Protein 3IP0 (pdb70)

Sequence (158 aa):
TVAYIAIGSNLASSPLEQVNAALKALGDIPESHILTVSSFYRTPPPLGPQDQPDYLNAAVVALETSSLAPEEEELLNHHTQRIELLQQQGRVVRKAEERWWGPRRTLDLDIMLFGNNEVINNTEERLLTVPHYDMKNRGFMMLWPLFEIAPELLVFPDGEMMLRQQILHHTRAFDKLNKW

B-factor: mean 12.85, std 9.33, range [3.12, 91.76]

CATH classification: 3.30.70.560

GO terms:
  GO:0000287 magnesium ion binding (F, IDA)
  GO:0003848 2-amino-4-hydroxy-6-hydroxymethyldihydropteridine diphosphokinase activity (F, IDA)

Nearest PDB structures (foldseek):
  3kuh-assembly1_A  TM=1.006E+00  e=4.462E-33  Escherichia coli K-12
  3ilo-assembly1_A  TM=1.005E+00  e=4.753E-33  Escherichia coli K-12
  1tmm-assembly1_A  TM=9.844E-01  e=5.908E-32  Escherichia coli
  7kdr-assembly1_A  TM=9.701E-01  e=7.137E-32  Escherichia coli K-12
  3ht0-assembly1_A  TM=9.157E-01  e=7.821E-31  Escherichia coli K-12

Structure (mmCIF, N/CA/C/O backbone):
data_3IP0
#
_entry.id   3IP0
#
_cell.length_a   73.470
_cell.length_b   37.910
_cell.length_c   57.850
_cell.angle_alpha   90.00
_cell.angle_beta   117.18
_cell.angle_gamma   90.00
#
_symmetry.space_group_name_H-M   'C 1 2 1'
#
loop_
_entity.id
_entity.type
_entity.pdbx_description
1 polymer '2-amino-4-hy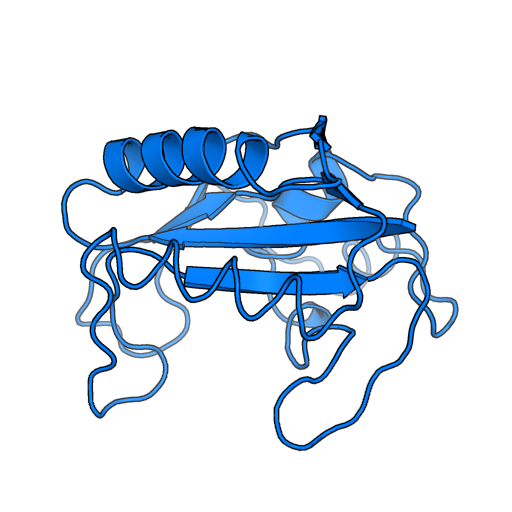droxy-6-hydroxymethyldihydropteridine pyrophosphokinase'
2 non-polymer 'MAGNESIUM ION'
3 non-polymer 'DIPHOSPHOMETHYLPHOSPHONIC ACID ADENOSYL ESTER'
4 non-polymer 6-HYDROXYMETHYLPTERIN
5 non-polymer 6-CARBOXYPTERIN
6 non-polymer 'CHLORIDE ION'
7 non-polymer 'ACETATE ION'
8 water water
#
loop_
_atom_site.group_PDB
_atom_site.id
_atom_site.type_symbol
_atom_site.label_atom_id
_atom_site.label_alt_id
_atom_site.label_comp_id
_atom_site.label_asym_id
_atom_site.label_entity_id
_atom_site.label_seq_id
_atom_site.pdbx_PDB_ins_code
_atom_site.Cartn_x
_atom_site.Cartn_y
_atom_site.Cartn_z
_atom_site.occupancy
_atom_site.B_iso_or_equiv
_atom_site.auth_seq_id
_atom_site.auth_comp_id
_atom_site.auth_asym_id
_atom_site.auth_atom_id
_atom_site.pdbx_PDB_model_num
ATOM 1 N N . THR A 1 1 ? -9.710 -17.639 16.617 1.00 9.32 1 THR A N 1
ATOM 2 C CA . THR A 1 1 ? -8.504 -16.989 16.059 1.00 8.10 1 THR A CA 1
ATOM 3 C C . THR A 1 1 ? -8.459 -15.562 16.609 1.00 7.27 1 THR A C 1
ATOM 4 O O . THR A 1 1 ? -9.510 -14.939 16.781 1.00 8.36 1 THR A O 1
ATOM 17 N N . VAL A 1 2 ? -7.271 -15.013 16.797 1.00 7.10 2 VAL A N 1
ATOM 18 C CA . VAL A 1 2 ? -7.130 -13.627 17.240 1.00 7.23 2 VAL A CA 1
ATOM 19 C C . VAL A 1 2 ? -6.9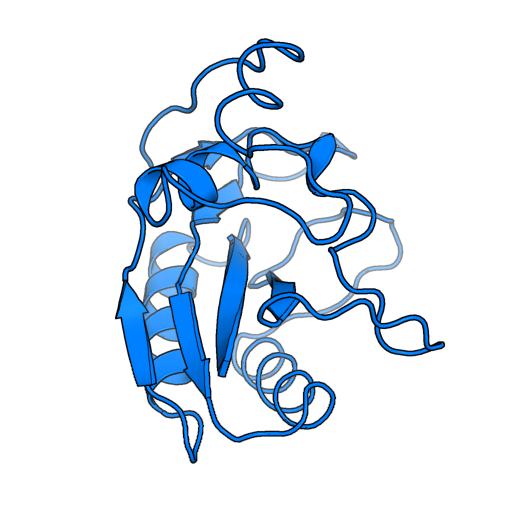76 -12.724 16.000 1.00 6.76 2 VAL A C 1
ATOM 20 O O . VAL A 1 2 ? -6.013 -12.820 15.263 1.00 7.71 2 VAL A O 1
ATOM 33 N N . ALA A 1 3 ? -7.939 -11.831 15.819 1.00 6.79 3 ALA A N 1
ATOM 34 C CA . ALA A 1 3 ? -7.879 -10.786 14.812 1.00 6.71 3 ALA A CA 1
ATOM 35 C C . ALA A 1 3 ? -7.332 -9.517 15.481 1.00 6.52 3 ALA A C 1
ATOM 36 O O . ALA A 1 3 ? -7.701 -9.170 16.584 1.00 8.87 3 ALA A O 1
ATOM 43 N N . TYR A 1 4 ? -6.442 -8.824 14.776 1.00 5.13 4 TYR A N 1
ATOM 44 C CA . TYR A 1 4 ? -5.905 -7.555 15.226 1.00 4.78 4 TYR A CA 1
ATOM 45 C C . TYR A 1 4 ? -6.467 -6.487 14.305 1.00 4.70 4 TYR A C 1
ATOM 46 O O . TYR A 1 4 ? -6.260 -6.554 13.100 1.00 5.72 4 TYR A O 1
ATOM 64 N N . ILE A 1 5 ? -7.191 -5.545 14.897 1.00 4.89 5 ILE A N 1
ATOM 65 C CA . ILE A 1 5 ? -7.949 -4.525 14.175 1.00 4.78 5 ILE A CA 1
ATOM 66 C C . ILE A 1 5 ? -7.364 -3.149 14.533 1.00 4.69 5 ILE A C 1
ATOM 67 O O . ILE A 1 5 ? -7.199 -2.813 15.697 1.00 5.51 5 ILE A O 1
ATOM 83 N N . ALA A 1 6 ? -7.049 -2.380 13.488 1.00 4.53 6 ALA A N 1
ATOM 84 C CA . ALA A 1 6 ? -6.639 -0.993 13.645 1.00 4.59 6 ALA A CA 1
ATOM 85 C C . ALA A 1 6 ? -7.880 -0.118 13.631 1.00 4.57 6 ALA A C 1
ATOM 86 O O . ALA A 1 6 ? -8.818 -0.333 12.845 1.00 5.48 6 ALA A O 1
ATOM 93 N N . ILE A 1 7 ? -7.849 0.898 14.504 1.00 4.67 7 ILE A N 1
ATOM 94 C CA . ILE A 1 7 ? -8.928 1.878 14.602 1.00 5.00 7 ILE A CA 1
ATOM 95 C C . ILE A 1 7 ? -8.356 3.247 14.269 1.00 4.94 7 ILE A C 1
ATOM 96 O O . ILE A 1 7 ? -7.334 3.651 14.849 1.00 5.92 7 ILE A O 1
ATOM 112 N N . GLY A 1 8 ? -9.004 3.965 13.367 1.00 4.98 8 GLY A N 1
ATOM 113 C CA . GLY A 1 8 ? -8.672 5.347 13.102 1.00 5.15 8 GLY A CA 1
ATOM 114 C C . GLY A 1 8 ? -9.916 6.189 13.009 1.00 5.19 8 GLY A C 1
ATOM 115 O O . GLY A 1 8 ? -10.971 5.730 12.557 1.00 5.89 8 GLY A O 1
ATOM 119 N N . SER A 1 9 ? -9.787 7.451 13.415 1.00 5.28 9 SER A N 1
ATOM 120 C CA . SER A 1 9 ? -10.893 8.415 13.287 1.00 5.19 9 SER A CA 1
ATOM 121 C C . SER A 1 9 ? -10.307 9.818 13.254 1.00 5.20 9 SER A C 1
ATOM 122 O O . SER A 1 9 ? -9.450 10.131 14.094 1.00 5.81 9 SER A O 1
ATOM 130 N N . ASN A 1 10 ? -10.785 10.668 12.362 1.00 5.42 10 ASN A N 1
ATOM 131 C CA . ASN A 1 10 ? -10.355 12.059 12.396 1.00 5.76 10 ASN A CA 1
ATOM 132 C C . ASN A 1 10 ? -11.504 13.040 12.141 1.00 6.59 10 ASN A C 1
ATOM 133 O O . ASN A 1 10 ? -11.237 14.193 11.819 1.00 8.03 10 ASN A O 1
ATOM 144 N N . LEU A 1 11 ? -12.752 12.595 12.294 1.00 7.24 11 LEU A N 1
ATOM 145 C CA . LEU A 1 11 ? -13.944 13.448 12.155 1.00 8.11 11 LEU A CA 1
ATOM 146 C C . LEU A 1 11 ? -14.911 13.146 13.296 1.00 9.03 11 LEU A C 1
ATOM 147 O O . LEU A 1 11 ? -14.967 12.059 13.851 1.00 9.37 11 LEU A O 1
ATOM 163 N N . ALA A 1 12 ? -15.720 14.151 13.606 1.00 11.33 12 ALA A N 1
ATOM 164 C CA . ALA A 1 12 ? -16.885 13.989 14.481 1.00 14.41 12 ALA A CA 1
ATOM 165 C C . ALA A 1 12 ? -16.522 13.508 15.888 1.00 10.82 12 ALA A C 1
ATOM 166 O O . ALA A 1 12 ? -17.167 12.595 16.431 1.00 11.47 12 ALA A O 1
ATOM 173 N N A SER A 1 13 ? -15.509 14.118 16.488 0.60 9.98 13 SER A N 1
ATOM 174 N N B SER A 1 13 ? -15.520 14.203 16.444 0.40 10.08 13 SER A N 1
ATOM 175 C CA A SER A 1 13 ? -15.095 13.818 17.863 0.60 8.97 13 SER A CA 1
ATOM 176 C CA B SER A 1 13 ? -14.949 13.985 17.774 0.40 8.76 13 SER A CA 1
ATOM 177 C C A SER A 1 13 ? -14.425 12.441 17.943 0.60 8.45 13 SER A C 1
ATOM 178 C C B SER A 1 13 ? -14.420 12.581 17.797 0.40 8.13 13 SER A C 1
ATOM 179 O O A SER A 1 13 ? -14.997 11.455 18.473 0.60 7.42 13 SER A O 1
ATOM 180 O O B SER A 1 13 ? -15.121 11.675 18.147 0.40 8.02 13 SER A O 1
ATOM 195 N N . PRO A 1 14 ? -13.169 12.363 17.422 1.00 7.69 14 PRO A N 1
ATOM 196 C CA . PRO A 1 14 ? -12.541 11.044 17.345 1.00 7.21 14 PRO A CA 1
ATOM 197 C C . PRO A 1 14 ? -12.592 10.237 18.643 1.00 7.06 14 PRO A C 1
ATOM 198 O O . PRO A 1 14 ? -12.709 9.031 18.578 1.00 7.37 14 PRO A O 1
ATOM 209 N N . LEU A 1 15 ? -12.422 10.858 19.804 1.00 7.55 15 LEU A N 1
ATOM 210 C CA . LEU A 1 15 ? -12.435 10.068 21.039 1.00 7.97 15 LEU A CA 1
ATOM 211 C C . LEU A 1 15 ? -13.795 9.387 21.219 1.00 7.98 15 LEU A C 1
ATOM 212 O O . LEU A 1 15 ? -13.862 8.206 21.578 1.00 8.61 15 LEU A O 1
ATOM 228 N N . GLU A 1 16 ? -14.869 10.134 20.987 1.00 8.53 16 GLU A N 1
ATOM 229 C CA . GLU A 1 16 ? -16.179 9.534 21.074 1.00 9.32 16 GLU A CA 1
ATOM 230 C C . GLU A 1 16 ? -16.354 8.430 20.033 1.00 8.38 16 GLU A C 1
ATOM 231 O O . GLU A 1 16 ? -16.949 7.385 20.319 1.00 9.08 16 GLU A O 1
ATOM 243 N N . GLN A 1 17 ? -15.845 8.648 18.817 1.00 8.12 17 GLN A N 1
ATOM 244 C CA . GLN A 1 17 ? -15.965 7.651 17.765 1.00 8.06 17 GLN A CA 1
ATOM 245 C C . GLN A 1 17 ? -15.248 6.377 18.157 1.00 7.63 17 GLN A C 1
ATOM 246 O O . GLN A 1 17 ? -15.747 5.264 17.942 1.00 8.16 17 GLN A O 1
ATOM 260 N N . VAL A 1 18 ? -14.055 6.514 18.698 1.00 7.45 18 VAL A N 1
ATOM 261 C CA . VAL A 1 18 ? -13.270 5.349 19.047 1.00 7.35 18 VAL A CA 1
ATOM 262 C C . VAL A 1 18 ? -13.905 4.585 20.229 1.00 7.26 18 VAL A C 1
ATOM 263 O O . VAL A 1 18 ? -13.968 3.353 20.233 1.00 7.36 18 VAL A O 1
ATOM 276 N N . ASN A 1 19 ? -14.406 5.318 21.225 1.00 7.82 19 ASN A N 1
ATOM 277 C CA . ASN A 1 19 ? -15.071 4.643 22.336 1.00 8.00 19 ASN A CA 1
ATOM 278 C C . ASN A 1 19 ? -16.318 3.910 21.862 1.00 7.58 19 ASN A C 1
ATOM 279 O O . ASN A 1 19 ? -16.598 2.792 22.296 1.00 8.19 19 ASN A O 1
ATOM 290 N N . ALA A 1 20 ? -17.066 4.523 20.967 1.00 8.06 20 ALA A N 1
ATOM 291 C CA . ALA A 1 20 ? -18.250 3.856 20.410 1.00 8.21 20 ALA A CA 1
ATOM 292 C C . ALA A 1 20 ? -17.846 2.625 19.630 1.00 7.56 20 ALA A C 1
ATOM 293 O O . ALA A 1 20 ? -18.517 1.585 19.696 1.00 7.78 20 ALA A O 1
ATOM 300 N N . ALA A 1 21 ? -16.748 2.719 18.879 1.00 7.27 21 ALA A N 1
ATOM 301 C CA . ALA A 1 21 ? -16.317 1.590 18.077 1.00 7.22 21 ALA A CA 1
ATOM 302 C C . ALA A 1 21 ? -15.897 0.436 18.967 1.00 6.80 21 ALA A C 1
ATOM 303 O O . ALA A 1 21 ? -16.182 -0.716 18.651 1.00 7.30 21 ALA A O 1
ATOM 310 N N . LEU A 1 22 ? -15.205 0.724 20.069 1.00 6.94 22 LEU A N 1
ATOM 311 C CA . LEU A 1 22 ? -14.784 -0.341 20.974 1.00 7.22 22 LEU A CA 1
ATOM 312 C C . LEU A 1 22 ? -16.000 -1.063 21.569 1.00 6.97 22 LEU A C 1
ATOM 313 O O . LEU A 1 22 ? -16.002 -2.291 21.698 1.00 7.34 22 LEU A O 1
ATOM 329 N N . LYS A 1 23 ? -17.013 -0.298 21.981 1.00 6.83 23 LYS A N 1
ATOM 330 C CA . LYS A 1 23 ? -18.233 -0.914 22.505 1.00 6.98 23 LYS A CA 1
ATOM 331 C C . LYS A 1 23 ? -18.830 -1.833 21.439 1.00 6.56 23 LYS A C 1
ATOM 332 O O . LYS A 1 23 ? -19.206 -2.979 21.701 1.00 7.34 23 LYS A O 1
ATOM 351 N N . ALA A 1 24 ? -18.944 -1.310 20.218 1.00 6.90 24 ALA A N 1
ATOM 352 C CA . ALA A 1 24 ? -19.575 -2.069 19.136 1.00 7.21 24 ALA A CA 1
ATOM 353 C C . ALA A 1 24 ? -18.751 -3.309 18.740 1.00 6.77 24 ALA A C 1
ATOM 354 O O . ALA A 1 24 ? -19.326 -4.355 18.413 1.00 7.57 24 ALA A O 1
ATOM 361 N N . LEU A 1 25 ? -17.431 -3.208 18.766 1.00 6.97 25 LEU A N 1
ATOM 362 C CA . LEU A 1 25 ? -16.591 -4.366 18.487 1.00 7.80 25 LEU A CA 1
ATOM 363 C C . LEU A 1 25 ? -16.876 -5.486 19.487 1.00 7.90 25 LEU A C 1
ATOM 364 O O . LEU A 1 25 ? -16.933 -6.654 19.114 1.00 8.82 25 LEU A O 1
ATOM 380 N N . GLY A 1 26 ? -17.045 -5.129 20.753 1.00 8.75 26 GLY A N 1
ATOM 381 C CA . GLY A 1 26 ? -17.357 -6.119 21.768 1.00 10.08 26 GLY A CA 1
ATOM 382 C C . GLY A 1 26 ? -18.716 -6.777 21.576 1.00 10.35 26 GLY A C 1
ATOM 383 O O . GLY A 1 26 ? -18.942 -7.864 22.119 1.00 13.55 26 GLY A O 1
ATOM 387 N N . ASP A 1 27 ? -19.613 -6.120 20.839 1.00 8.99 27 ASP A N 1
ATOM 388 C CA . ASP A 1 27 ? -20.967 -6.615 20.569 1.00 9.64 27 ASP A CA 1
ATOM 389 C C . ASP A 1 27 ? -21.020 -7.512 19.318 1.00 8.91 27 ASP A C 1
ATOM 390 O O . ASP A 1 27 ? -22.074 -8.080 19.031 1.00 10.07 27 ASP A O 1
ATOM 399 N N . ILE A 1 28 ? -19.903 -7.683 18.600 1.00 8.50 28 ILE A N 1
ATOM 400 C CA . ILE A 1 28 ? -19.906 -8.572 17.436 1.00 9.05 28 ILE A CA 1
ATOM 401 C C . ILE A 1 28 ? -20.134 -10.001 17.931 1.00 10.16 28 ILE A C 1
ATOM 402 O O . ILE A 1 28 ? -19.516 -10.441 18.888 1.00 10.13 28 ILE A O 1
ATOM 418 N N . PRO A 1 29 ? -21.010 -10.745 17.252 1.00 13.10 29 PRO A N 1
ATOM 419 C CA . PRO A 1 29 ? -21.249 -12.128 17.676 1.00 14.95 29 PRO A CA 1
ATOM 420 C C . PRO A 1 29 ? -20.017 -13.008 17.559 1.00 10.89 29 PRO A C 1
ATOM 421 O O . PRO A 1 29 ? -19.144 -12.779 16.698 1.00 9.74 29 PRO A O 1
ATOM 432 N N . GLU A 1 30 ? -19.974 -14.031 18.401 1.00 11.00 30 GLU A N 1
ATOM 433 C CA . GLU A 1 30 ? -18.973 -15.099 18.285 1.00 11.56 30 GLU A CA 1
ATOM 434 C C . GLU A 1 30 ? -17.557 -14.562 18.446 1.00 10.17 30 GLU A C 1
ATOM 435 O O . GLU A 1 30 ? -16.602 -15.124 17.937 1.00 10.35 30 GLU A O 1
ATOM 447 N N . SER A 1 31 ? -17.451 -13.480 19.217 1.00 10.26 31 SER A N 1
ATOM 448 C CA . SER A 1 31 ? -16.194 -12.722 19.318 1.00 10.92 31 SER A CA 1
ATOM 449 C C . SER A 1 31 ? -16.133 -12.046 20.672 1.00 12.12 31 SER A C 1
ATOM 450 O O . SER A 1 31 ? -17.155 -11.770 21.282 1.00 15.97 31 SER A O 1
ATOM 458 N N . HIS A 1 32 ? -14.912 -11.735 21.110 1.00 10.78 32 HIS A N 1
ATOM 459 C CA . HIS A 1 32 ? -14.725 -10.941 22.306 1.00 10.24 32 HIS A CA 1
ATOM 460 C C . HIS A 1 32 ? -13.390 -10.212 22.227 1.00 8.72 32 HIS A C 1
ATOM 461 O O . HIS A 1 32 ? -12.421 -10.700 21.705 1.00 8.99 32 HIS A O 1
ATOM 474 N N . ILE A 1 33 ? -13.368 -9.012 22.793 1.00 8.53 33 ILE A N 1
ATOM 475 C CA . ILE A 1 33 ? -12.137 -8.254 22.946 1.00 8.47 33 ILE A CA 1
ATOM 476 C C . ILE A 1 33 ? -11.189 -8.936 23.913 1.00 7.59 33 ILE A C 1
ATOM 477 O O . ILE A 1 33 ? -11.577 -9.396 24.982 1.00 8.89 33 ILE A O 1
ATOM 493 N N . LEU A 1 34 ? -9.937 -8.986 23.516 1.00 6.72 34 LEU A N 1
ATOM 494 C CA . LEU A 1 34 ? -8.861 -9.485 24.353 1.00 7.49 34 LEU A CA 1
ATOM 495 C C . LEU A 1 34 ? -8.013 -8.365 24.963 1.00 7.20 34 LEU A C 1
ATOM 496 O O . LEU A 1 34 ? -7.656 -8.410 26.139 1.00 8.86 34 LEU A O 1
ATOM 512 N N . THR A 1 35 ? -7.651 -7.362 24.148 1.00 6.88 35 THR A N 1
ATOM 513 C CA . THR A 1 35 ? -6.694 -6.350 24.560 1.00 6.92 35 THR A CA 1
ATOM 514 C C . THR A 1 35 ? -6.977 -5.083 23.748 1.00 6.14 35 THR A C 1
ATOM 515 O O . THR A 1 35 ? -7.251 -5.187 22.555 1.00 6.95 35 THR A O 1
ATOM 526 N N . VAL A 1 36 ? -6.829 -3.915 24.370 1.00 6.14 36 VAL A N 1
ATOM 527 C CA . VAL A 1 36 ? -6.969 -2.626 23.702 1.00 6.13 36 VAL A CA 1
ATOM 528 C C . VAL A 1 36 ? -5.707 -1.799 23.977 1.00 5.54 36 VAL A C 1
ATOM 529 O O . VAL A 1 36 ? -5.147 -1.831 25.072 1.00 6.18 36 VAL A O 1
ATOM 542 N N . SER A 1 37 ? -5.257 -1.059 22.961 1.00 5.50 37 SER A N 1
ATOM 543 C CA . SER A 1 37 ? -4.128 -0.171 23.110 1.00 5.37 37 SER A CA 1
ATOM 544 C C . SER A 1 37 ? -4.520 1.151 23.775 1.00 5.26 37 SER A C 1
ATOM 545 O O . SER A 1 37 ? -5.692 1.417 24.045 1.00 5.97 37 SER A O 1
ATOM 553 N N . SER A 1 38 ? -3.501 1.991 23.995 1.00 5.67 38 SER A N 1
ATOM 554 C CA . SER A 1 38 ? -3.731 3.394 24.267 1.00 5.79 38 SER A CA 1
ATOM 555 C C . SER A 1 38 ? -4.241 4.106 23.012 1.00 5.43 38 SER A C 1
ATOM 556 O O . SER A 1 38 ? -4.289 3.548 21.910 1.00 5.91 38 SER A O 1
ATOM 564 N N . PHE A 1 39 ? -4.620 5.362 23.188 1.00 5.66 39 PHE A N 1
ATOM 565 C CA . PHE A 1 39 ? -5.093 6.214 22.103 1.00 5.58 39 PHE A CA 1
ATOM 566 C C . PHE A 1 39 ? -3.990 7.216 21.736 1.00 5.84 39 PHE A C 1
ATOM 567 O O . PHE A 1 39 ? -3.420 7.858 22.631 1.00 6.27 39 PHE A O 1
ATOM 584 N N . TYR A 1 40 ? -3.728 7.348 20.439 1.00 5.73 40 TYR A N 1
ATOM 585 C CA . TYR A 1 40 ? -2.631 8.150 19.927 1.00 5.64 40 TYR A CA 1
ATOM 586 C C . TYR A 1 40 ? -3.140 9.199 18.957 1.00 5.60 40 TYR A C 1
ATOM 587 O O . TYR A 1 40 ? -4.090 8.935 18.206 1.00 6.88 40 TYR A O 1
ATOM 605 N N . ARG A 1 41 ? -2.491 10.377 18.926 1.00 5.99 41 ARG A N 1
ATOM 606 C CA . ARG A 1 41 ? -2.848 11.455 18.007 1.00 6.30 41 ARG A CA 1
ATOM 607 C C . ARG A 1 41 ? -1.784 11.504 16.920 1.00 6.04 41 ARG A C 1
ATOM 608 O O . ARG A 1 41 ? -0.595 11.766 17.220 1.00 7.11 41 ARG A O 1
ATOM 629 N N . THR A 1 42 ? -2.172 11.247 15.663 1.00 5.84 42 THR A N 1
ATOM 630 C CA . THR A 1 42 ? -1.197 11.084 14.599 1.00 5.88 42 THR A CA 1
ATOM 631 C C . THR A 1 42 ? -1.518 12.015 13.418 1.00 6.09 42 THR A C 1
ATOM 632 O O . THR A 1 42 ? -2.669 12.221 13.053 1.00 6.69 42 THR A O 1
ATOM 643 N N . PRO A 1 43 ? -0.485 12.572 12.772 1.00 6.82 43 PRO A N 1
ATOM 644 C CA A PRO A 1 43 ? -0.768 13.442 11.632 0.59 7.61 43 PRO A CA 1
ATOM 645 C CA B PRO A 1 43 ? -0.714 13.429 11.598 0.41 7.22 43 PRO A CA 1
ATOM 646 C C . PRO A 1 43 ? -1.231 12.607 10.429 1.00 6.68 43 PRO A C 1
ATOM 647 O O . PRO A 1 43 ? -0.852 11.433 10.284 1.00 6.99 43 PRO A O 1
ATOM 667 N N . PRO A 1 44 ? -2.052 13.176 9.555 1.00 6.79 44 PRO A N 1
ATOM 668 C CA . PRO A 1 44 ? -2.545 12.413 8.400 1.00 6.87 44 PRO A CA 1
ATOM 669 C C . PRO A 1 44 ? -1.411 11.904 7.517 1.00 6.89 44 PRO A C 1
ATOM 670 O O . PRO A 1 44 ? -0.483 12.642 7.201 1.00 7.96 44 PRO A O 1
ATOM 681 N N . LEU A 1 45 ? -1.564 10.663 7.067 1.00 7.08 45 LEU A N 1
ATOM 682 C CA . LEU A 1 45 ? -0.648 10.061 6.092 1.00 8.25 45 LEU A CA 1
ATOM 683 C C . LEU A 1 45 ? -0.623 10.783 4.736 1.00 9.09 45 LEU A C 1
ATOM 684 O O . LEU A 1 45 ? 0.437 10.919 4.112 1.00 11.03 45 LEU A O 1
ATOM 700 N N . GLY A 1 46 ? -1.800 11.133 4.239 1.00 8.90 46 GLY A N 1
ATOM 701 C CA . GLY A 1 46 ? -1.964 11.546 2.860 1.00 9.60 46 GLY A CA 1
ATOM 702 C C . GLY A 1 46 ? -2.271 13.035 2.728 1.00 8.57 46 GLY A C 1
ATOM 703 O O . GLY A 1 46 ? -1.447 13.847 3.126 1.00 10.01 46 GLY A O 1
ATOM 707 N N . PRO A 1 47 ? -3.453 13.412 2.203 1.00 9.17 47 PRO A N 1
ATOM 708 C CA . PRO A 1 47 ? -3.759 14.829 2.029 1.00 10.27 47 PRO A CA 1
ATOM 709 C C . PRO A 1 47 ? -3.670 15.537 3.386 1.00 8.25 47 PRO A C 1
ATOM 710 O O . PRO A 1 47 ? -4.142 15.018 4.400 1.00 8.84 47 PRO A O 1
ATOM 721 N N . GLN A 1 48 ? -3.142 16.755 3.393 1.00 7.80 48 GLN A N 1
ATOM 722 C CA . GLN A 1 48 ? -2.906 17.490 4.621 1.00 7.16 48 GLN A CA 1
ATOM 723 C C . GLN A 1 48 ? -4.021 18.455 4.995 1.00 6.99 48 GLN A C 1
ATOM 724 O O . GLN A 1 48 ? -3.944 19.126 6.026 1.00 7.69 48 GLN A O 1
ATOM 738 N N . ASP A 1 49 ? -5.086 18.485 4.204 1.00 6.89 49 ASP A N 1
ATOM 739 C CA . ASP A 1 49 ? -6.272 19.282 4.487 1.00 7.33 49 ASP A CA 1
ATOM 740 C C . ASP A 1 49 ? -7.302 18.490 5.298 1.00 6.85 49 ASP A C 1
ATOM 741 O O . ASP A 1 49 ? -8.472 18.431 4.946 1.00 8.10 49 ASP A O 1
ATOM 750 N N . GLN A 1 50 ? -6.844 17.884 6.399 1.00 6.33 50 GLN A N 1
ATOM 751 C CA . GLN A 1 50 ? -7.767 17.119 7.250 1.00 6.35 50 GLN A CA 1
ATOM 752 C C . GLN A 1 50 ? -7.185 17.064 8.659 1.00 6.04 50 GLN A C 1
ATOM 753 O O . GLN A 1 50 ? -5.987 17.288 8.843 1.00 6.31 50 GLN A O 1
ATOM 767 N N . PRO A 1 51 ? -8.026 16.731 9.644 1.00 6.23 51 PRO A N 1
ATOM 768 C CA . PRO A 1 51 ? -7.545 16.745 11.026 1.00 6.44 51 PRO A CA 1
ATOM 769 C C . PRO A 1 51 ? -6.617 15.588 11.344 1.00 6.14 51 PRO A C 1
ATOM 770 O O . PRO A 1 51 ? -6.550 14.569 10.644 1.00 6.26 51 PRO A O 1
ATOM 781 N N . ASP A 1 52 ? -5.937 15.714 12.479 1.00 6.53 52 ASP A N 1
ATOM 782 C CA . ASP A 1 52 ? -5.168 14.587 13.016 1.00 6.40 52 ASP A CA 1
ATOM 783 C C . ASP A 1 52 ? -6.112 13.445 13.399 1.00 6.03 52 ASP A C 1
ATOM 784 O O . ASP A 1 52 ? -7.264 13.628 13.776 1.00 6.43 52 ASP A O 1
ATOM 793 N N . TYR A 1 53 ? -5.542 12.240 13.286 1.00 5.63 53 TYR A N 1
ATOM 794 C CA . TYR A 1 53 ? -6.250 11.028 13.615 1.00 5.59 53 TYR A CA 1
ATOM 795 C C . TYR A 1 53 ? -6.040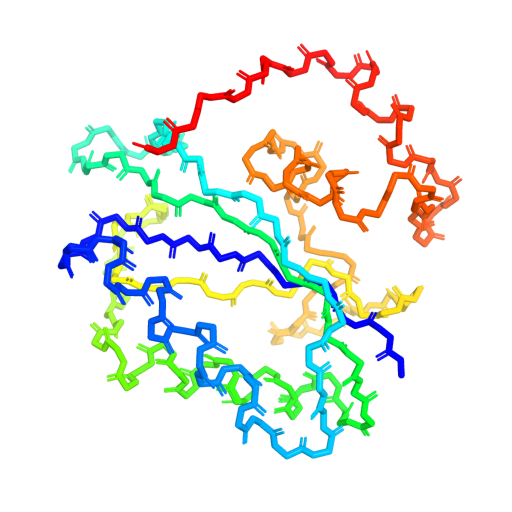 10.614 15.071 1.00 5.50 53 TYR A C 1
ATOM 796 O O . TYR A 1 53 ? -4.960 10.822 15.642 1.00 6.01 53 TYR A O 1
ATOM 814 N N . LEU A 1 54 ? -7.076 9.991 15.634 1.00 5.40 54 LEU A N 1
ATOM 815 C CA . LEU A 1 54 ? -6.912 9.126 16.794 1.00 5.25 54 LEU A CA 1
ATOM 816 C C . LEU A 1 54 ? -6.717 7.717 16.251 1.00 5.02 54 LEU A C 1
ATOM 817 O O . LEU A 1 54 ? -7.559 7.220 15.508 1.00 5.77 54 LEU A O 1
ATOM 833 N N . ASN A 1 55 ? -5.590 7.101 16.599 1.00 5.01 55 ASN A N 1
ATOM 834 C CA . ASN A 1 55 ? -5.303 5.723 16.233 1.00 4.74 55 ASN A CA 1
ATOM 835 C C . ASN A 1 55 ? -5.173 4.849 17.478 1.00 4.96 55 ASN A C 1
ATOM 836 O O . ASN A 1 55 ? -4.614 5.257 18.525 1.00 5.47 55 ASN A O 1
ATOM 847 N N . ALA A 1 56 ? -5.658 3.621 17.323 1.00 5.15 56 ALA A N 1
ATOM 848 C CA . ALA A 1 56 ? -5.579 2.600 18.371 1.00 5.23 56 ALA A CA 1
ATOM 849 C C . ALA A 1 56 ? -5.591 1.229 17.684 1.00 5.20 56 ALA A C 1
ATOM 850 O O . ALA A 1 56 ? -5.740 1.122 16.450 1.00 6.28 56 ALA A O 1
ATOM 857 N N . ALA A 1 57 ? -5.419 0.176 18.479 1.00 5.81 57 ALA A N 1
ATOM 858 C CA . ALA A 1 57 ? -5.501 -1.196 18.006 1.00 5.75 57 ALA A CA 1
ATOM 859 C C . ALA A 1 57 ? -6.221 -2.034 19.057 1.00 5.26 57 ALA A C 1
ATOM 860 O O . ALA A 1 57 ? -6.128 -1.763 20.257 1.00 5.78 57 ALA A O 1
ATOM 867 N N . VAL A 1 58 ? -6.871 -3.098 18.571 1.00 5.26 58 VAL A N 1
ATOM 868 C CA A VAL A 1 58 ? -7.568 -4.047 19.408 0.43 5.05 58 VAL A CA 1
ATOM 869 C CA B VAL A 1 58 ? -7.558 -4.047 19.452 0.57 5.46 58 VAL A CA 1
ATOM 870 C C . VAL A 1 58 ? -7.243 -5.468 18.945 1.00 5.42 58 VAL A C 1
ATOM 871 O O . VAL A 1 58 ? -7.157 -5.732 17.760 1.00 6.69 58 VAL A O 1
ATOM 894 N N . ALA A 1 59 ? -7.116 -6.377 19.911 1.00 5.26 59 ALA A N 1
ATOM 895 C CA . ALA A 1 59 ? -7.075 -7.795 19.668 1.00 5.56 59 ALA A CA 1
ATOM 896 C C . ALA A 1 59 ? -8.476 -8.350 19.969 1.00 5.60 59 ALA A C 1
ATOM 897 O O . ALA A 1 59 ? -9.011 -8.101 21.052 1.00 6.43 59 ALA A O 1
ATOM 904 N N . LEU A 1 60 ? -9.043 -9.087 19.009 1.00 6.38 60 LEU A N 1
ATOM 905 C CA . LEU A 1 60 ? -10.415 -9.612 19.073 1.00 6.95 60 LEU A CA 1
ATOM 906 C C . LEU A 1 60 ? -10.354 -11.118 18.808 1.00 6.78 60 LEU A C 1
ATOM 907 O O . LEU A 1 60 ? -10.013 -11.535 17.717 1.00 7.95 60 LEU A O 1
ATOM 923 N N . GLU A 1 61 ? -10.672 -11.933 19.818 1.00 7.08 61 GLU A N 1
ATOM 924 C CA . GLU A 1 61 ? -10.831 -13.373 19.605 1.00 7.58 61 GLU A CA 1
ATOM 925 C C . GLU A 1 61 ? -12.148 -13.59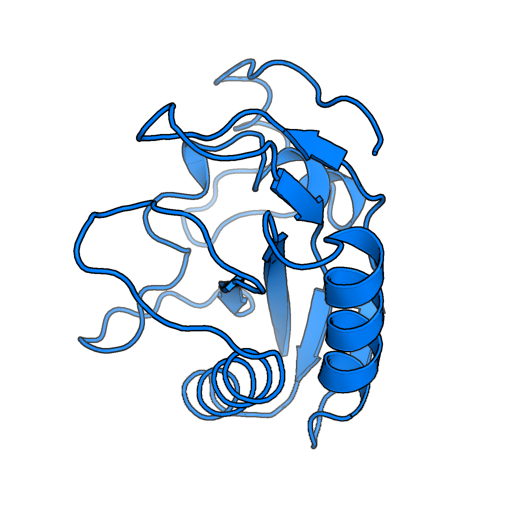1 18.850 1.00 7.83 61 GLU A C 1
ATOM 926 O O . GLU A 1 61 ? -13.177 -13.037 19.237 1.00 9.32 61 GLU A O 1
ATOM 938 N N . THR A 1 62 ? -12.136 -14.391 17.796 1.00 7.57 62 THR A N 1
ATOM 939 C CA . THR A 1 62 ? -13.338 -14.626 17.013 1.00 8.28 62 THR A CA 1
ATOM 940 C C . THR A 1 62 ? -13.355 -16.010 16.387 1.00 8.19 62 THR A C 1
ATOM 941 O O . THR A 1 62 ? -12.331 -16.581 16.011 1.00 8.73 62 THR A O 1
ATOM 952 N N . SER A 1 63 ? -14.578 -16.538 16.264 1.00 8.60 63 SER A N 1
ATOM 953 C CA A SER A 1 63 ? -14.823 -17.713 15.412 0.53 9.20 63 SER A CA 1
ATOM 954 C CA B SER A 1 63 ? -14.864 -17.713 15.481 0.47 8.90 63 SER A CA 1
ATOM 955 C C . SER A 1 63 ? -15.569 -17.360 14.150 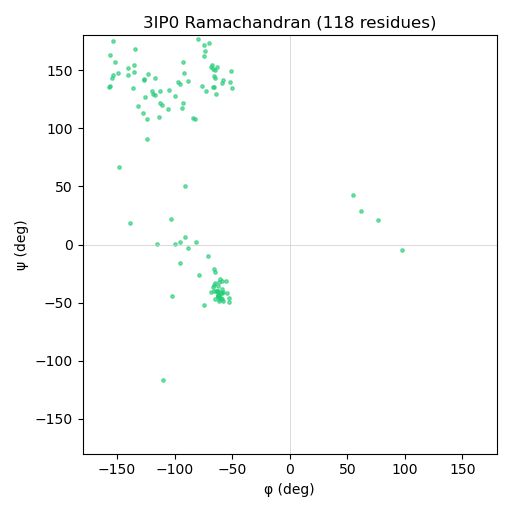1.00 8.73 63 SER A C 1
ATOM 956 O O . SER A 1 63 ? -15.951 -18.257 13.399 1.00 10.04 63 SER A O 1
ATOM 969 N N . LEU A 1 64 ? -15.765 -16.077 13.848 1.00 7.96 64 LEU A N 1
ATOM 970 C CA . LEU A 1 64 ? -16.306 -15.682 12.554 1.00 7.64 64 LEU A CA 1
ATOM 971 C C . LEU A 1 64 ? -15.287 -15.966 11.454 1.00 7.39 64 LEU A C 1
ATOM 972 O O . LEU A 1 64 ? -14.079 -15.906 11.662 1.00 7.97 64 LEU A O 1
ATOM 988 N N . ALA A 1 65 ? -15.793 -16.204 10.251 1.00 7.60 65 ALA A N 1
ATOM 989 C CA . ALA A 1 65 ? -14.957 -16.186 9.070 1.00 7.92 65 ALA A CA 1
ATOM 990 C C . ALA A 1 65 ? -14.455 -14.752 8.841 1.00 7.07 65 ALA A C 1
ATOM 991 O O . ALA A 1 65 ? -15.156 -13.783 9.178 1.00 7.50 65 ALA A O 1
ATOM 998 N N . PRO A 1 66 ? -13.281 -14.580 8.232 1.00 7.34 66 PRO A N 1
ATOM 999 C CA . PRO A 1 66 ? -12.752 -13.225 8.027 1.00 7.49 66 PRO A CA 1
ATOM 1000 C C . PRO A 1 66 ? -13.723 -12.294 7.306 1.00 6.92 66 PRO A C 1
ATOM 1001 O O . PRO A 1 66 ? -13.838 -11.124 7.684 1.00 7.22 66 PRO A O 1
ATOM 1012 N N A GLU A 1 67 ? -14.501 -12.766 6.315 0.50 7.78 67 GLU A N 1
ATOM 1013 N N B GLU A 1 67 ? -14.280 -12.760 6.209 0.50 7.77 67 GLU A N 1
ATOM 1014 C CA A GLU A 1 67 ? -15.411 -11.888 5.544 0.50 8.21 67 GLU A CA 1
ATOM 1015 C CA B GLU A 1 67 ? -15.195 -11.923 5.477 0.50 8.17 67 GLU A CA 1
ATOM 1016 C C A GLU A 1 67 ? -16.629 -11.503 6.391 0.50 7.54 67 GLU A C 1
ATOM 1017 C C B GLU A 1 67 ? -16.432 -11.545 6.316 0.50 7.76 67 GLU A C 1
ATOM 1018 O O A GLU A 1 67 ? -17.280 -10.478 6.277 0.50 7.37 67 GLU A O 1
ATOM 1019 O O B GLU A 1 67 ? -16.944 -10.469 6.062 0.50 7.01 67 GLU A O 1
ATOM 1042 N N . GLU A 1 68 ? -16.930 -12.430 7.246 1.00 8.37 68 GLU A N 1
ATOM 1043 C CA A GLU A 1 68 ? -18.052 -12.152 8.160 0.56 8.45 68 GLU A CA 1
ATOM 1044 C CA B GLU A 1 68 ? -18.038 -12.132 8.135 0.44 8.03 68 GLU A CA 1
ATOM 1045 C C . GLU A 1 68 ? -17.623 -11.127 9.205 1.00 7.41 68 GLU A C 1
ATOM 1046 O O . GLU A 1 68 ? -18.384 -10.223 9.570 1.00 8.02 68 GLU A O 1
ATOM 1067 N N . LEU A 1 69 ? -16.384 -11.224 9.697 1.00 7.17 69 LEU A N 1
ATOM 1068 C CA . LEU A 1 69 ? -15.849 -10.152 10.563 1.00 6.38 69 LEU A CA 1
ATOM 1069 C C . LEU A 1 69 ? -15.866 -8.812 9.816 1.00 6.16 69 LEU A C 1
ATOM 1070 O O . LEU A 1 69 ? -16.295 -7.810 10.359 1.00 6.52 69 LEU A O 1
ATOM 1086 N N . LEU A 1 70 ? -15.397 -8.825 8.573 1.00 6.56 70 LEU A N 1
ATOM 1087 C CA . LEU A 1 70 ? -15.389 -7.603 7.761 1.00 6.57 70 LEU A CA 1
ATOM 1088 C C . LEU A 1 70 ? -16.795 -7.026 7.592 1.00 6.54 70 LEU A C 1
ATOM 1089 O O . LEU A 1 70 ? -17.006 -5.818 7.646 1.00 6.76 70 LEU A O 1
ATOM 1105 N N . ASN A 1 71 ? -17.798 -7.906 7.366 1.00 6.86 71 ASN A N 1
ATOM 1106 C CA . ASN A 1 71 ? -19.155 -7.399 7.285 1.00 7.39 71 ASN A CA 1
ATOM 1107 C C . ASN A 1 71 ? -19.518 -6.632 8.559 1.00 7.22 71 ASN A C 1
ATOM 1108 O O . ASN A 1 71 ? -20.170 -5.587 8.517 1.00 8.08 71 ASN A O 1
ATOM 1119 N N A HIS A 1 72 ? -19.151 -7.151 9.7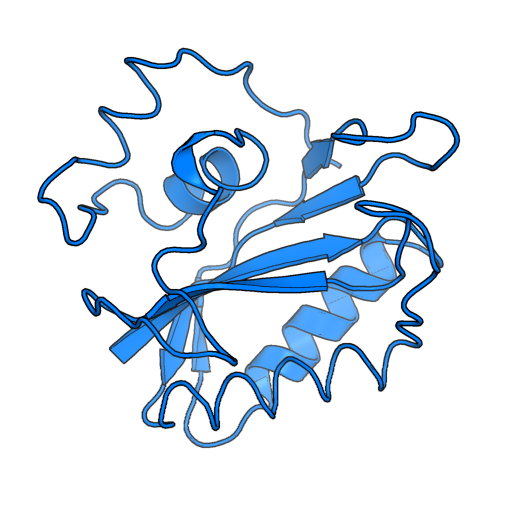19 0.50 7.10 72 HIS A N 1
ATOM 1120 N N B HIS A 1 72 ? -19.086 -7.209 9.697 0.50 7.12 72 HIS A N 1
ATOM 1121 C CA A HIS A 1 72 ? -19.466 -6.442 10.940 0.50 6.89 72 HIS A CA 1
ATOM 1122 C CA B HIS A 1 72 ? -19.359 -6.635 11.013 0.50 6.93 72 HIS A CA 1
ATOM 1123 C C A HIS A 1 72 ? -18.662 -5.159 11.138 0.50 6.30 72 HIS A C 1
ATOM 1124 C C B HIS A 1 72 ? -18.585 -5.345 11.283 0.50 6.28 72 HIS A C 1
ATOM 1125 O O A HIS A 1 72 ? -19.233 -4.152 11.606 0.50 6.49 72 HIS A O 1
ATOM 1126 O O B HIS A 1 72 ? -19.143 -4.453 11.863 0.50 6.39 72 HIS A O 1
ATOM 1151 N N . THR A 1 73 ? -17.349 -5.200 10.852 1.00 6.38 73 THR A N 1
ATOM 1152 C CA . THR A 1 73 ? -16.579 -3.974 11.052 1.00 6.47 73 THR A CA 1
ATOM 1153 C C . THR A 1 73 ? -17.096 -2.877 10.117 1.00 6.37 73 THR A C 1
ATOM 1154 O O . THR A 1 73 ? -17.198 -1.715 10.520 1.00 6.60 73 THR A O 1
ATOM 1165 N N . GLN A 1 74 ? -17.454 -3.244 8.875 1.00 6.40 74 GLN A N 1
ATOM 1166 C CA . GLN A 1 74 ? -18.002 -2.245 7.959 1.00 6.52 74 GLN A CA 1
ATOM 1167 C C . GLN A 1 74 ? -19.360 -1.728 8.454 1.00 6.99 74 GLN A C 1
ATOM 1168 O O . GLN A 1 74 ? -19.661 -0.548 8.283 1.00 7.67 74 GLN A O 1
ATOM 1182 N N . ARG A 1 75 ? -20.160 -2.596 9.076 1.00 7.34 75 ARG A N 1
ATOM 1183 C CA . ARG A 1 75 ? -21.431 -2.168 9.635 1.00 7.99 75 ARG A CA 1
ATOM 1184 C C . ARG A 1 75 ? -21.225 -1.124 10.754 1.00 7.57 75 ARG A C 1
ATOM 1185 O O . ARG A 1 75 ? -21.923 -0.127 10.838 1.00 8.06 75 ARG A O 1
ATOM 1206 N N . ILE A 1 76 ? -20.207 -1.348 11.596 1.00 7.39 76 ILE A N 1
ATOM 1207 C CA . ILE A 1 76 ? -19.894 -0.401 12.660 1.00 7.26 76 ILE A CA 1
ATOM 1208 C C . ILE A 1 76 ? -19.513 0.960 12.051 1.00 7.31 76 ILE A C 1
ATOM 1209 O O . ILE A 1 76 ? -19.954 2.001 12.477 1.00 7.82 76 ILE A O 1
ATOM 1225 N N . GLU A 1 77 ? -18.639 0.922 11.033 1.00 7.21 77 GLU A N 1
ATOM 1226 C CA . GLU A 1 77 ? -18.271 2.152 10.342 1.00 7.64 77 GLU A CA 1
ATOM 1227 C C . GLU A 1 77 ? -19.524 2.918 9.855 1.00 8.20 77 GLU A C 1
ATOM 1228 O O . GLU A 1 77 ? -19.638 4.132 10.053 1.00 9.11 77 GLU A O 1
ATOM 1240 N N . LEU A 1 78 ? -20.430 2.195 9.188 1.00 9.44 78 LEU A N 1
ATOM 1241 C CA A LEU A 1 78 ? -21.635 2.799 8.623 0.62 10.90 78 LEU A CA 1
ATOM 1242 C CA B LEU A 1 78 ? -21.643 2.798 8.640 0.38 10.40 78 LEU A CA 1
ATOM 1243 C C . LEU A 1 78 ? -22.527 3.356 9.745 1.00 11.30 78 LEU A C 1
ATOM 1244 O O . LEU A 1 78 ? -23.063 4.481 9.633 1.00 13.46 78 LEU A O 1
ATOM 1273 N N . GLN A 1 79 ? -22.656 2.628 10.843 1.00 10.98 79 GLN A N 1
ATOM 1274 C CA A GLN A 1 79 ? -23.480 3.125 11.923 0.79 10.96 79 GLN A CA 1
ATOM 1275 C CA B GLN A 1 79 ? -23.488 3.127 11.931 0.21 10.45 79 GLN A CA 1
ATOM 1276 C C . GLN A 1 79 ? -22.848 4.347 12.637 1.00 9.92 79 GLN A C 1
ATOM 1277 O O . GLN A 1 79 ? -23.528 5.083 13.379 1.00 11.37 79 GLN A O 1
ATOM 1302 N N . GLN A 1 80 ? -21.564 4.567 12.390 1.00 9.13 80 GLN A N 1
ATOM 1303 C CA . GLN A 1 80 ? -20.843 5.740 12.910 1.00 9.06 80 GLN A CA 1
ATOM 1304 C C . GLN A 1 80 ? -20.630 6.800 11.838 1.00 9.08 80 GLN A C 1
ATOM 1305 O O . GLN A 1 80 ? -19.752 7.662 11.946 1.00 9.45 80 GLN A O 1
ATOM 1319 N N . GLY A 1 81 ? -21.455 6.749 10.816 1.00 9.69 81 GLY A N 1
ATOM 1320 C CA . GLY A 1 81 ? -21.482 7.826 9.872 1.00 11.47 81 GLY A CA 1
ATOM 1321 C C . GLY A 1 81 ? -20.347 7.858 8.878 1.00 11.12 81 GLY A C 1
ATOM 1322 O O . GLY A 1 81 ? -20.088 8.890 8.303 1.00 12.15 81 GLY A O 1
ATOM 1326 N N . ARG A 1 82 ? -19.672 6.730 8.656 1.00 11.44 82 ARG A N 1
ATOM 1327 C CA . ARG A 1 82 ? -18.569 6.672 7.686 1.00 13.64 82 ARG A CA 1
ATOM 1328 C C . ARG A 1 82 ? -19.111 6.948 6.304 1.00 13.57 82 ARG A C 1
ATOM 1329 O O . ARG A 1 82 ? -20.058 6.334 5.858 1.00 14.54 82 ARG A O 1
ATOM 1367 N N . VAL A 1 83 ? -18.455 7.869 5.629 1.00 13.40 83 VAL A N 1
ATOM 1368 C CA A VAL A 1 83 ? -18.740 8.160 4.247 0.54 10.97 83 VAL A CA 1
ATOM 1369 C CA B VAL A 1 83 ? -18.728 8.167 4.244 0.46 10.99 83 VAL A CA 1
ATOM 1370 C C . VAL A 1 83 ? -17.403 8.173 3.512 1.00 12.80 83 VAL A C 1
ATOM 1371 O O . VAL A 1 83 ? -16.459 8.907 3.885 1.00 14.97 83 VAL A O 1
ATOM 1394 N N . ARG A 1 84 ? -17.320 7.385 2.440 1.00 13.95 84 ARG A N 1
ATOM 1395 C CA . ARG A 1 84 ? -16.141 7.336 1.622 1.00 14.35 84 ARG A CA 1
ATOM 1396 C C . ARG A 1 84 ? -16.204 8.463 0.643 1.00 12.69 84 ARG A C 1
ATOM 1397 O O . ARG A 1 84 ? -16.977 8.430 -0.310 1.00 13.02 84 ARG A O 1
ATOM 1418 N N . LYS A 1 85 ? -15.338 9.448 0.866 1.00 14.67 85 LYS A N 1
ATOM 1419 C CA . LYS A 1 85 ? -15.141 10.506 -0.108 1.00 19.79 85 LYS A CA 1
ATOM 1420 C C . LYS A 1 85 ? -14.322 10.027 -1.321 1.00 15.83 85 LYS A C 1
ATOM 1421 O O . LYS A 1 85 ? -13.727 8.942 -1.357 1.00 16.40 85 LYS A O 1
ATOM 1440 N N . ALA A 1 86 ? -14.241 10.878 -2.326 1.00 15.91 86 ALA A N 1
ATOM 1441 C CA . ALA A 1 86 ? -13.589 10.494 -3.566 1.00 15.33 86 ALA A CA 1
ATOM 1442 C C . ALA A 1 86 ? -12.075 10.287 -3.404 1.00 11.60 86 ALA A C 1
ATOM 1443 O O . ALA A 1 86 ? -11.495 9.353 -3.934 1.00 12.65 86 ALA A O 1
ATOM 1450 N N A GLU A 1 87 ? -11.435 11.194 -2.682 0.66 10.15 87 GLU A N 1
ATOM 1451 N N B GLU A 1 87 ? -11.440 11.182 -2.643 0.34 10.16 87 GLU A N 1
ATOM 1452 C CA A GLU A 1 87 ? -10.003 11.151 -2.539 0.66 9.68 87 GLU A CA 1
ATOM 1453 C CA B GLU A 1 87 ? -9.982 11.195 -2.514 0.34 9.63 87 GLU A CA 1
ATOM 1454 C C A GLU A 1 87 ? -9.543 9.970 -1.710 0.66 8.36 87 GLU A C 1
ATOM 1455 C C B GLU A 1 87 ? -9.409 10.150 -1.566 0.34 8.56 87 GLU A C 1
ATOM 1456 O O A GLU A 1 87 ? -10.198 9.511 -0.790 0.66 10.72 87 GLU A O 1
ATOM 1457 O O B GLU A 1 87 ? -9.853 9.983 -0.418 0.34 9.67 87 GLU A O 1
ATOM 1480 N N . ARG A 1 88 ? -8.365 9.482 -2.039 1.00 8.05 88 ARG A N 1
ATOM 1481 C CA . ARG A 1 88 ? -7.698 8.444 -1.253 1.00 7.55 88 ARG A CA 1
ATOM 1482 C C . ARG A 1 88 ? -7.114 9.061 0.024 1.00 6.59 88 ARG A C 1
ATOM 1483 O O . ARG A 1 88 ? -6.567 10.166 0.004 1.00 7.73 88 ARG A O 1
ATOM 1504 N N A TRP A 1 89 ? -7.412 8.335 1.109 0.49 5.51 89 TRP A N 1
ATOM 1505 N N B TRP A 1 89 ? -7.007 8.312 1.112 0.51 5.92 89 TRP A N 1
ATOM 1506 C CA A TRP A 1 89 ? -6.838 8.663 2.402 0.49 6.10 89 TRP A CA 1
ATOM 1507 C CA B TRP A 1 89 ? -6.431 8.762 2.379 0.51 5.42 89 TRP A CA 1
ATOM 1508 C C A TRP A 1 89 ? -7.230 10.004 2.901 0.49 6.42 89 TRP A C 1
ATOM 1509 C C B TRP A 1 89 ? -7.233 10.000 2.945 0.51 6.65 89 TRP A C 1
ATOM 1510 O O A TRP A 1 89 ? -6.423 10.774 3.555 0.49 7.09 89 TRP A O 1
ATOM 1511 O O B TRP A 1 89 ? -6.758 10.690 3.787 0.51 5.47 89 TRP A O 1
ATOM 1552 N N . GLY A 1 90 ? -8.471 10.275 2.562 1.00 7.67 90 GLY A N 1
ATOM 1553 C CA . GLY A 1 90 ? -9.225 11.417 3.100 1.00 7.65 90 GLY A CA 1
ATOM 1554 C C . GLY A 1 90 ? -9.869 11.092 4.428 1.00 7.15 90 GLY A C 1
ATOM 1555 O O . GLY A 1 90 ? -9.846 9.957 4.925 1.00 7.86 90 GLY A O 1
ATOM 1559 N N . PRO A 1 91 ? -10.490 12.103 5.033 1.00 7.05 91 PRO A N 1
ATOM 1560 C CA . PRO A 1 91 ? -10.928 11.962 6.424 1.00 6.79 91 PRO A CA 1
ATOM 1561 C C . PRO A 1 91 ? -12.129 11.038 6.563 1.00 6.75 91 PRO A C 1
ATOM 1562 O O . PRO A 1 91 ? -12.909 10.845 5.623 1.00 7.73 91 PRO A O 1
ATOM 1573 N N A ARG A 1 92 ? -12.293 10.555 7.777 0.50 5.92 92 ARG A N 1
ATOM 1574 N N B ARG A 1 92 ? -12.255 10.408 7.752 0.50 7.31 92 ARG A N 1
ATOM 1575 C CA A ARG A 1 92 ? -13.431 9.713 8.027 0.50 7.10 92 ARG A CA 1
ATOM 1576 C CA B ARG A 1 92 ? -13.295 9.378 8.078 0.50 6.15 92 ARG A CA 1
ATOM 1577 C C A ARG A 1 92 ? -13.743 9.681 9.501 0.50 5.38 92 ARG A C 1
ATOM 1578 C C B ARG A 1 92 ? -13.726 9.510 9.559 0.50 6.92 92 ARG A C 1
ATOM 1579 O O A ARG A 1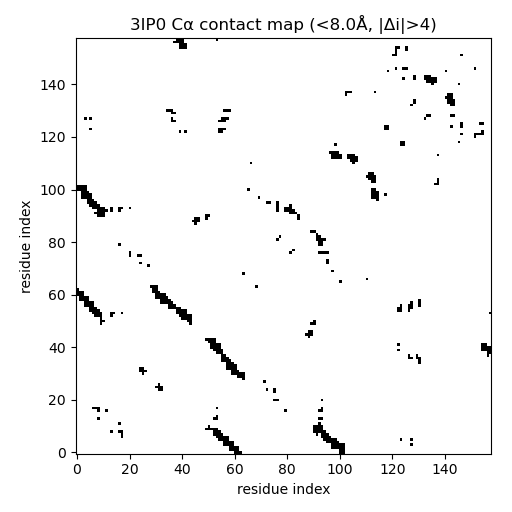 92 ? -12.857 9.883 10.333 0.50 6.58 92 ARG A O 1
ATOM 1580 O O B ARG A 1 92 ? -12.899 9.649 10.471 0.50 5.76 92 ARG A O 1
ATOM 1621 N N . THR A 1 93 ? -15.024 9.412 9.827 1.00 6.57 93 THR A N 1
ATOM 1622 C CA . THR A 1 93 ? -15.463 9.280 11.204 1.00 6.43 93 THR A CA 1
ATOM 1623 C C . THR A 1 93 ? -14.890 8.030 11.863 1.00 5.95 93 THR A C 1
ATOM 1624 O O . THR A 1 93 ? -14.580 8.041 13.058 1.00 6.33 93 THR A O 1
ATOM 1635 N N . LEU A 1 94 ? -14.793 6.934 11.118 1.00 5.93 94 LEU A N 1
ATOM 1636 C CA . LEU A 1 94 ? -14.292 5.684 11.684 1.00 5.77 94 LEU A CA 1
ATOM 1637 C C . LEU A 1 94 ? -13.756 4.823 10.551 1.00 5.36 94 LEU A C 1
ATOM 1638 O O . LEU A 1 94 ? -14.420 4.624 9.532 1.00 6.23 94 LEU A O 1
ATOM 1654 N N . ASP A 1 95 ? -12.581 4.250 10.804 1.00 5.08 95 ASP A N 1
ATOM 1655 C CA . ASP A 1 95 ? -11.950 3.273 9.927 1.00 5.04 95 ASP A CA 1
ATOM 1656 C C . ASP A 1 95 ? -11.505 2.089 10.784 1.00 4.97 95 ASP A C 1
ATOM 1657 O O . ASP A 1 95 ? -10.680 2.251 11.678 1.00 5.43 95 ASP A O 1
ATOM 1666 N N . LEU A 1 96 ? -12.064 0.921 10.466 1.00 4.83 96 LEU A N 1
ATOM 1667 C CA . LEU A 1 96 ? -11.703 -0.326 11.120 1.00 4.79 96 LEU A CA 1
ATOM 1668 C C . LEU A 1 96 ? -11.032 -1.214 10.080 1.00 4.77 96 LEU A C 1
ATOM 1669 O O . LEU A 1 96 ? -11.699 -1.687 9.138 1.00 5.31 96 LEU A O 1
ATOM 1685 N N . ASP A 1 97 ? -9.724 -1.416 10.219 1.00 4.47 97 ASP A N 1
ATOM 1686 C CA . ASP A 1 97 ? -8.951 -2.179 9.250 1.00 4.64 97 ASP A CA 1
ATOM 1687 C C . ASP A 1 97 ? -8.480 -3.469 9.910 1.00 4.67 97 ASP A C 1
ATOM 1688 O O . ASP A 1 97 ? -7.947 -3.449 11.042 1.00 5.63 97 ASP A O 1
ATOM 1697 N N . ILE A 1 98 ? -8.656 -4.601 9.231 1.00 4.92 98 ILE A N 1
ATOM 1698 C CA . ILE A 1 98 ? -8.172 -5.862 9.762 1.00 5.16 98 ILE A CA 1
ATOM 1699 C C . ILE A 1 98 ? -6.683 -5.951 9.420 1.00 4.86 98 ILE A C 1
ATOM 1700 O O . ILE A 1 98 ? -6.291 -6.109 8.271 1.00 5.59 98 ILE A O 1
ATOM 1716 N N . MET A 1 99 ? -5.841 -5.810 10.445 1.00 4.89 99 MET A N 1
ATOM 1717 C CA . MET A 1 99 ? -4.408 -5.905 10.237 1.00 4.87 99 MET A CA 1
ATOM 1718 C C . MET A 1 99 ? -3.964 -7.355 10.015 1.00 5.30 99 MET A C 1
ATOM 1719 O O . MET A 1 99 ? -3.249 -7.662 9.062 1.00 5.61 99 MET A O 1
ATOM 1733 N N . LEU A 1 100 ? -4.381 -8.224 10.937 1.00 5.62 100 LEU A N 1
ATOM 1734 C CA . LEU A 1 100 ? -4.012 -9.626 10.926 1.00 5.55 100 LEU A CA 1
ATOM 1735 C C . LEU A 1 100 ? -5.243 -10.423 11.340 1.00 5.46 100 LEU A C 1
ATOM 1736 O O . LEU A 1 100 ? -6.034 -9.956 12.168 1.00 5.90 100 LEU A O 1
ATOM 1752 N N . PHE A 1 101 ? -5.389 -11.619 10.759 1.00 6.09 101 PHE A N 1
ATOM 1753 C CA . PHE A 1 101 ? -6.435 -12.545 11.163 1.00 6.23 101 PHE A CA 1
ATOM 1754 C C . PHE A 1 101 ? -5.709 -13.831 11.543 1.00 6.40 101 PHE A C 1
ATOM 1755 O O . PHE A 1 101 ? -5.366 -14.640 10.679 1.00 6.49 101 PHE A O 1
ATOM 1772 N N . GLY A 1 102 ? -5.363 -13.945 12.813 1.00 7.58 102 GLY A N 1
ATOM 1773 C CA . GLY A 1 102 ? -4.419 -14.958 13.218 1.00 8.05 102 GLY A CA 1
ATOM 1774 C C . GLY A 1 102 ? -3.143 -14.855 12.366 1.00 7.30 102 GLY A C 1
ATOM 1775 O O . GLY A 1 102 ? -2.648 -13.758 12.084 1.00 8.03 102 GLY A O 1
ATOM 1779 N N A ASN A 1 103 ? -2.663 -16.020 11.956 0.79 7.62 103 ASN A N 1
ATOM 1780 N N B ASN A 1 103 ? -2.620 -16.012 11.958 0.21 6.72 103 ASN A N 1
ATOM 1781 C CA A ASN A 1 103 ? -1.488 -16.108 11.098 0.79 7.77 103 ASN A CA 1
ATOM 1782 C CA B ASN A 1 103 ? -1.448 -16.091 11.091 0.21 7.06 103 ASN A CA 1
ATOM 1783 C C A ASN A 1 103 ? -1.873 -16.280 9.629 0.79 7.54 103 ASN A C 1
ATOM 1784 C C B ASN A 1 103 ? -1.835 -16.229 9.615 0.21 6.33 103 ASN A C 1
ATOM 1785 O O A ASN A 1 103 ? -1.041 -16.685 8.816 0.79 8.43 103 ASN A O 1
ATOM 1786 O O B ASN A 1 103 ? -0.967 -16.541 8.780 0.21 6.61 103 ASN A O 1
ATOM 1807 N N . GLU A 1 104 ? -3.115 -15.999 9.291 1.00 6.64 104 GLU A N 1
ATOM 1808 C CA . GLU A 1 104 ? -3.589 -16.200 7.940 1.00 6.60 104 GLU A CA 1
ATOM 1809 C C . GLU A 1 104 ? -2.996 -15.215 6.940 1.00 6.27 104 GLU A C 1
ATOM 1810 O O . GLU A 1 104 ? -2.690 -14.054 7.242 1.00 6.85 104 GLU A O 1
ATOM 1822 N N . VAL A 1 105 ? -2.883 -15.720 5.716 1.00 6.34 105 VAL A N 1
ATOM 1823 C CA . VAL A 1 105 ? -2.647 -14.900 4.524 1.00 6.25 105 VAL A CA 1
ATOM 1824 C C . VAL A 1 105 ? -3.906 -15.003 3.682 1.00 5.83 105 VAL A C 1
ATOM 1825 O O . VAL A 1 105 ? -4.306 -16.120 3.304 1.00 6.74 105 VAL A O 1
ATOM 1838 N N . ILE A 1 106 ? -4.541 -13.870 3.395 1.00 6.06 106 ILE A N 1
ATOM 1839 C CA . ILE A 1 106 ? -5.779 -13.819 2.642 1.00 6.54 106 ILE A CA 1
ATOM 1840 C C . ILE A 1 106 ? -5.545 -12.861 1.486 1.00 6.58 106 ILE A C 1
ATOM 1841 O O . ILE A 1 106 ? -5.100 -11.729 1.687 1.00 6.74 106 ILE A O 1
ATOM 1857 N N . ASN A 1 107 ? -5.826 -13.327 0.271 1.00 7.66 107 ASN A N 1
ATOM 1858 C CA A ASN A 1 107 ? -5.736 -12.510 -0.916 0.76 9.39 107 ASN A CA 1
ATOM 1859 C CA B ASN A 1 107 ? -5.712 -12.515 -0.915 0.24 9.44 107 ASN A CA 1
ATOM 1860 C C . ASN A 1 107 ? -6.984 -12.720 -1.749 1.00 9.93 107 ASN A C 1
ATOM 1861 O O . ASN A 1 107 ? -7.082 -13.687 -2.509 1.00 10.75 107 ASN A O 1
ATOM 1880 N N . THR A 1 108 ? -7.937 -11.827 -1.566 1.00 11.57 108 THR A N 1
ATOM 1881 C CA . THR A 1 108 ? -9.170 -11.826 -2.324 1.00 12.06 108 THR A CA 1
ATOM 1882 C C . THR A 1 108 ? -9.451 -10.402 -2.765 1.00 12.06 108 THR A C 1
ATOM 1883 O O . THR A 1 108 ? -8.809 -9.448 -2.351 1.00 12.10 108 THR A O 1
ATOM 1894 N N . GLU A 1 109 ? -10.406 -10.254 -3.662 1.00 13.24 109 GLU A N 1
ATOM 1895 C CA A GLU A 1 109 ? -10.781 -8.931 -4.111 0.82 13.49 109 GLU A CA 1
ATOM 1896 C CA B GLU A 1 109 ? -10.743 -8.908 -4.112 0.18 13.62 109 GLU A CA 1
ATOM 1897 C C . GLU A 1 109 ? -11.212 -8.023 -2.943 1.00 12.40 109 GLU A C 1
ATOM 1898 O O . GLU A 1 109 ? -10.827 -6.859 -2.860 1.00 13.03 109 GLU A O 1
ATOM 1919 N N . ARG A 1 110 ? -12.000 -8.595 -2.036 1.00 13.15 110 ARG A N 1
ATOM 1920 C CA . ARG A 1 110 ? -12.527 -7.861 -0.886 1.00 13.50 110 ARG A CA 1
ATOM 1921 C C . ARG A 1 110 ? -11.562 -7.701 0.306 1.00 9.55 110 ARG A C 1
ATOM 1922 O O . ARG A 1 110 ? -11.661 -6.722 1.041 1.00 9.99 110 ARG A O 1
ATOM 1943 N N A LEU A 1 111 ? -10.592 -8.586 0.404 0.67 7.84 111 LEU A N 1
ATOM 1944 N N B LEU A 1 111 ? -10.791 -8.766 0.649 0.33 7.73 111 LEU A N 1
ATOM 1945 C CA A LEU A 1 111 ? -9.899 -8.632 1.670 0.67 6.80 111 LEU A CA 1
ATOM 1946 C CA B LEU A 1 111 ? -9.788 -8.813 1.748 0.33 6.80 111 LEU A CA 1
ATOM 1947 C C A LEU A 1 111 ? -8.467 -9.080 1.417 0.67 6.00 111 LEU A C 1
ATOM 1948 C C B LEU A 1 111 ? -8.335 -9.058 1.298 0.33 5.47 111 LEU A C 1
ATOM 1949 O O A LEU A 1 111 ? -8.280 -10.152 0.839 0.67 6.56 111 LEU A O 1
ATOM 1950 O O B LEU A 1 111 ? -7.988 -9.962 0.540 0.33 5.83 111 LEU A O 1
ATOM 1981 N N . THR A 1 112 ? -7.484 -8.246 1.857 1.00 5.97 112 THR A N 1
ATOM 1982 C CA . THR A 1 112 ? -6.064 -8.543 1.815 1.00 5.88 112 THR A CA 1
ATOM 1983 C C . THR A 1 112 ? -5.557 -8.480 3.241 1.00 5.57 112 THR A C 1
ATOM 1984 O O . THR A 1 112 ? -5.658 -7.433 3.899 1.00 5.85 112 THR A O 1
ATOM 1995 N N . VAL A 1 113 ? -5.041 -9.613 3.717 1.00 5.68 113 VAL A N 1
ATOM 1996 C CA . VAL A 1 113 ? -4.516 -9.752 5.068 1.00 5.73 113 VAL A CA 1
ATOM 1997 C C . VAL A 1 113 ? -3.198 -10.527 4.948 1.00 5.92 113 VAL A C 1
ATOM 1998 O O . VAL A 1 113 ? -3.159 -11.550 4.261 1.00 6.66 113 VAL A O 1
ATOM 2011 N N . PRO A 1 114 ? -2.125 -10.115 5.623 1.00 6.31 114 PRO A N 1
ATOM 2012 C CA . PRO A 1 114 ? -1.966 -8.868 6.405 1.00 6.03 114 PRO A CA 1
ATOM 2013 C C . PRO A 1 114 ? -2.356 -7.629 5.621 1.00 5.54 114 PRO A C 1
ATOM 2014 O O . PRO A 1 114 ? -2.191 -7.551 4.408 1.00 6.03 114 PRO A O 1
ATOM 2025 N N . HIS A 1 115 ? -2.848 -6.633 6.345 1.00 5.42 115 HIS A N 1
ATOM 2026 C CA . HIS A 1 115 ? -3.185 -5.361 5.720 1.00 5.17 115 HIS A CA 1
ATOM 2027 C C . HIS A 1 115 ? -2.004 -4.898 4.877 1.00 5.00 115 HIS A C 1
ATOM 2028 O O . HIS A 1 115 ? -0.855 -4.932 5.290 1.00 5.48 115 HIS A O 1
ATOM 2041 N N . TYR A 1 116 ? -2.332 -4.460 3.666 1.00 5.18 116 TYR A N 1
ATOM 2042 C CA . TYR A 1 116 ? -1.312 -4.274 2.623 1.00 5.19 116 TYR A CA 1
ATOM 2043 C C . TYR A 1 116 ? -0.229 -3.252 2.995 1.00 5.52 116 TYR A C 1
ATOM 2044 O O . TYR A 1 116 ? 0.885 -3.358 2.477 1.00 6.78 116 TYR A O 1
ATOM 2062 N N . ASP A 1 117 ? -0.565 -2.257 3.813 1.00 5.28 117 ASP A N 1
ATOM 2063 C CA . ASP A 1 117 ? 0.360 -1.168 4.082 1.00 5.50 117 ASP A CA 1
ATOM 2064 C C . ASP A 1 117 ? 0.839 -1.078 5.534 1.00 5.40 117 ASP A C 1
ATOM 2065 O O . ASP A 1 117 ? 1.596 -0.169 5.874 1.00 5.75 117 ASP A O 1
ATOM 2074 N N . MET A 1 118 ? 0.387 -1.993 6.396 1.00 5.53 118 MET A N 1
ATOM 2075 C CA . MET A 1 118 ? 0.625 -1.790 7.821 1.00 5.57 118 MET A CA 1
ATOM 2076 C C . MET A 1 118 ? 2.100 -1.738 8.179 1.00 5.65 118 MET A C 1
ATOM 2077 O O . MET A 1 118 ? 2.464 -1.044 9.128 1.00 5.97 118 MET A O 1
ATOM 2091 N N . LYS A 1 119 ? 2.950 -2.477 7.456 1.00 5.97 119 LYS A N 1
ATOM 2092 C CA . LYS A 1 119 ? 4.359 -2.507 7.815 1.00 6.36 119 LYS A CA 1
ATOM 2093 C C . LYS A 1 119 ? 5.070 -1.199 7.522 1.00 6.38 119 LYS A C 1
ATOM 2094 O O . LYS A 1 119 ? 6.204 -1.014 7.958 1.00 7.73 119 LYS A O 1
ATOM 2113 N N . ASN A 1 120 ? 4.402 -0.289 6.816 1.00 6.23 120 ASN A N 1
ATOM 2114 C CA . ASN A 1 120 ? 4.933 1.039 6.509 1.00 6.64 120 ASN A CA 1
ATOM 2115 C C . ASN A 1 120 ? 4.402 2.127 7.436 1.00 6.63 120 ASN A C 1
ATOM 2116 O O . ASN A 1 120 ? 4.776 3.281 7.256 1.00 8.12 120 ASN A O 1
ATOM 2127 N N . ARG A 1 121 ? 3.549 1.777 8.395 1.00 6.17 121 ARG A N 1
ATOM 2128 C CA . ARG A 1 121 ? 2.785 2.782 9.147 1.00 5.99 121 ARG A CA 1
ATOM 2129 C C . ARG A 1 121 ? 3.021 2.653 10.656 1.00 6.00 121 ARG A C 1
ATOM 2130 O O . ARG A 1 121 ? 2.503 1.745 11.307 1.00 5.94 121 ARG A O 1
ATOM 2151 N N . GLY A 1 122 ? 3.761 3.604 11.235 1.00 6.61 122 GLY A N 1
ATOM 2152 C CA . GLY A 1 122 ? 3.920 3.606 12.678 1.00 6.68 122 GLY A CA 1
ATOM 2153 C C . GLY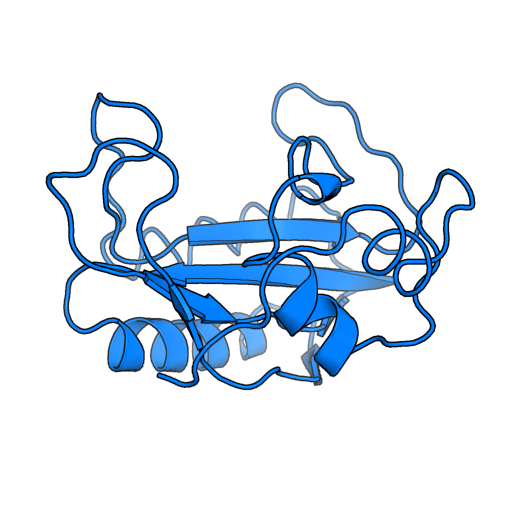 A 1 122 ? 2.584 3.705 13.413 1.00 5.92 122 GLY A C 1
ATOM 2154 O O . GLY A 1 122 ? 2.422 3.154 14.498 1.00 6.35 122 GLY A O 1
ATOM 2158 N N . PHE A 1 123 ? 1.603 4.396 12.816 1.00 6.19 123 PHE A N 1
ATOM 2159 C CA . PHE A 1 123 ? 0.311 4.554 13.459 1.00 6.34 123 PHE A CA 1
ATOM 2160 C C . PHE A 1 123 ? -0.489 3.246 13.548 1.00 5.78 123 PHE A C 1
ATOM 2161 O O . PHE A 1 123 ? -1.468 3.209 14.298 1.00 6.07 123 PHE A O 1
ATOM 2178 N N A MET A 1 124 ? -0.106 2.284 12.713 0.60 5.51 124 MET A N 1
ATOM 2179 N N B MET A 1 124 ? -0.076 2.174 12.867 0.40 5.37 124 MET A N 1
ATOM 2180 C CA A MET A 1 124 ? -0.627 0.922 12.819 0.60 5.10 124 MET A CA 1
ATOM 2181 C CA B MET A 1 124 ? -0.637 0.817 13.056 0.40 5.18 124 MET A CA 1
ATOM 2182 C C A MET A 1 124 ? 0.259 0.046 13.716 0.60 5.56 124 MET A C 1
ATOM 2183 C C B MET A 1 124 ? 0.313 -0.018 13.876 0.40 5.16 124 MET A C 1
ATOM 2184 O O A MET A 1 124 ? -0.268 -0.645 14.581 0.60 5.97 124 MET A O 1
ATOM 2185 O O B MET A 1 124 ? -0.083 -0.752 14.784 0.40 5.41 124 MET A O 1
ATOM 2212 N N . LEU A 1 125 ? 1.588 0.053 13.521 1.00 5.73 125 LEU A N 1
ATOM 2213 C CA . LEU A 1 125 ? 2.491 -0.863 14.202 1.00 5.81 125 LEU A CA 1
ATOM 2214 C C . LEU A 1 125 ? 2.712 -0.536 15.668 1.00 5.93 125 LEU A C 1
ATOM 2215 O O . LEU A 1 125 ? 2.844 -1.470 16.473 1.00 6.19 125 LEU A O 1
ATOM 2231 N N . TRP A 1 126 ? 2.815 0.742 16.050 1.00 5.83 126 TRP A N 1
ATOM 2232 C CA . TRP A 1 126 ? 3.075 1.034 17.453 1.00 6.01 126 TRP A CA 1
ATOM 2233 C C . TRP A 1 126 ? 1.913 0.592 18.356 1.00 5.62 126 TRP A C 1
ATOM 2234 O O . TRP A 1 126 ? 2.153 -0.040 19.393 1.00 6.40 126 TRP A O 1
ATOM 2255 N N . PRO A 1 127 ? 0.642 0.906 18.022 1.00 5.65 127 PRO A N 1
ATOM 2256 C CA . PRO A 1 127 ? -0.451 0.408 18.881 1.00 6.02 127 PRO A CA 1
ATOM 2257 C C . PRO A 1 127 ? -0.512 -1.117 18.898 1.00 5.81 127 PRO A C 1
ATOM 2258 O O . PRO A 1 127 ? -0.809 -1.727 19.925 1.00 6.54 127 PRO A O 1
ATOM 2269 N N . LEU A 1 128 ? -0.217 -1.752 17.757 1.00 5.85 128 LEU A N 1
ATOM 2270 C CA . LEU A 1 128 ? -0.172 -3.201 17.700 1.00 5.71 128 LEU A CA 1
ATOM 2271 C C . LEU A 1 128 ? 0.908 -3.762 18.648 1.00 5.73 128 LEU A C 1
ATOM 2272 O O . LEU A 1 128 ? 0.684 -4.728 19.379 1.00 6.32 128 LEU A O 1
ATOM 2288 N N . PHE A 1 129 ? 2.087 -3.149 18.635 1.00 6.00 129 PHE A N 1
ATOM 2289 C CA . PHE A 1 129 ? 3.186 -3.613 19.478 1.00 6.59 129 PHE A CA 1
ATOM 2290 C C . PHE A 1 129 ? 2.837 -3.438 20.966 1.00 6.42 129 PHE A C 1
ATOM 2291 O O . PHE A 1 129 ? 3.263 -4.242 21.800 1.00 7.30 129 PHE A O 1
ATOM 2308 N N . GLU A 1 130 ? 2.074 -2.383 21.302 1.00 6.33 130 GLU A N 1
ATOM 2309 C CA . GLU A 1 130 ? 1.638 -2.186 22.678 1.00 6.79 130 GLU A CA 1
ATOM 2310 C C . GLU A 1 130 ? 0.821 -3.362 23.178 1.00 6.88 130 GLU A C 1
ATOM 2311 O O . GLU A 1 130 ? 0.900 -3.757 24.348 1.00 8.16 130 GLU A O 1
ATOM 2323 N N . ILE A 1 131 ? -0.019 -3.927 22.318 1.00 6.96 131 ILE A N 1
ATOM 2324 C CA . ILE A 1 131 ? -0.899 -5.016 22.717 1.00 7.13 131 ILE A CA 1
ATOM 2325 C C . ILE A 1 131 ? -0.375 -6.410 22.419 1.00 7.21 131 ILE A C 1
ATOM 2326 O O . ILE A 1 131 ? -0.878 -7.374 23.000 1.00 8.03 131 ILE A O 1
ATOM 2342 N N . ALA A 1 132 ? 0.630 -6.527 21.561 1.00 7.11 132 ALA A N 1
ATOM 2343 C CA . ALA A 1 132 ? 1.137 -7.825 21.105 1.00 8.31 132 ALA A CA 1
ATOM 2344 C C . ALA A 1 132 ? 2.632 -7.738 20.829 1.00 7.74 132 ALA A C 1
ATOM 2345 O O . ALA A 1 132 ? 3.111 -7.896 19.708 1.00 7.92 132 ALA A O 1
ATOM 2352 N N . PRO A 1 133 ? 3.421 -7.527 21.892 1.00 8.31 133 PRO A N 1
ATOM 2353 C CA . PRO A 1 133 ? 4.861 -7.315 21.664 1.00 9.31 133 PRO A CA 1
ATOM 2354 C C . PRO A 1 133 ? 5.567 -8.554 21.070 1.00 8.46 133 PRO A C 1
ATOM 2355 O O . PRO A 1 133 ? 6.624 -8.372 20.467 1.00 9.35 133 PRO A O 1
ATOM 2366 N N . GLU A 1 134 ? 5.032 -9.746 21.251 1.00 8.67 134 GLU A N 1
ATOM 2367 C CA . GLU A 1 134 ? 5.683 -10.961 20.734 1.00 9.19 134 GLU A CA 1
ATOM 2368 C C . GLU A 1 134 ? 5.223 -11.349 19.331 1.00 8.96 134 GLU A C 1
ATOM 2369 O O . GLU A 1 134 ? 5.613 -12.385 18.828 1.00 9.66 134 GLU A O 1
ATOM 2381 N N . LEU A 1 135 ? 4.414 -10.510 18.692 1.00 8.45 135 LEU A N 1
ATOM 2382 C CA A LEU A 1 135 ? 3.804 -10.890 17.436 0.83 8.13 135 LEU A CA 1
ATOM 2383 C CA B LEU A 1 135 ? 3.811 -10.883 17.432 0.17 8.22 135 LEU A CA 1
ATOM 2384 C C . LEU A 1 135 ? 4.863 -11.197 16.370 1.00 7.99 135 LEU A C 1
ATOM 2385 O O . LEU A 1 135 ? 5.834 -10.466 16.189 1.00 8.36 135 LEU A O 1
ATOM 2414 N N . VAL A 1 136 ? 4.599 -12.273 15.645 1.00 8.67 136 VAL A N 1
ATOM 2415 C CA . VAL A 1 136 ? 5.352 -12.668 14.455 1.00 8.97 136 VAL A CA 1
ATOM 2416 C C . VAL A 1 136 ? 4.356 -12.670 13.298 1.00 8.48 136 VAL A C 1
ATOM 2417 O O . VAL A 1 136 ? 3.266 -13.201 13.420 1.00 9.29 136 VAL A O 1
ATOM 2430 N N . PHE A 1 137 ? 4.716 -12.064 12.190 1.00 8.27 137 PHE A N 1
ATOM 2431 C CA . PHE A 1 137 ? 3.899 -11.994 11.004 1.00 8.17 137 PHE A CA 1
ATOM 2432 C C . PHE A 1 137 ? 3.870 -13.328 10.264 1.00 7.92 137 PHE A C 1
ATOM 2433 O O . PHE A 1 137 ? 4.768 -14.161 10.462 1.00 8.66 137 PHE A O 1
ATOM 2450 N N . PRO A 1 138 ? 2.897 -13.520 9.369 1.00 7.88 138 PRO A N 1
ATOM 2451 C CA . PRO A 1 138 ? 2.857 -14.762 8.587 1.00 8.69 138 PRO A CA 1
ATOM 2452 C C . PRO A 1 138 ? 4.141 -15.035 7.825 1.00 9.30 138 PRO A C 1
ATOM 2453 O O . PRO A 1 138 ? 4.524 -16.186 7.670 1.00 10.50 138 PRO A O 1
ATOM 2464 N N . ASP A 1 139 ? 4.853 -14.005 7.390 1.00 10.12 139 ASP A N 1
ATOM 2465 C CA . ASP A 1 139 ? 6.075 -14.232 6.633 1.00 12.25 139 ASP A CA 1
ATOM 2466 C C . ASP A 1 139 ? 7.300 -14.540 7.504 1.00 12.55 139 ASP A C 1
ATOM 2467 O O . ASP A 1 139 ? 8.394 -14.759 6.983 1.00 14.56 139 ASP A O 1
ATOM 2476 N N . GLY A 1 140 ? 7.107 -14.601 8.813 1.00 12.37 140 GLY A N 1
ATOM 2477 C CA . GLY A 1 140 ? 8.132 -14.978 9.758 1.00 13.31 140 GLY A CA 1
ATOM 2478 C C . GLY A 1 140 ? 8.843 -13.811 10.417 1.00 12.55 140 GLY A C 1
ATOM 2479 O O . GLY A 1 140 ? 9.661 -14.051 11.278 1.00 13.73 140 GLY A O 1
ATOM 2483 N N . GLU A 1 141 ? 8.555 -12.576 10.025 1.00 12.82 141 GLU A N 1
ATOM 2484 C CA . GLU A 1 141 ? 9.176 -11.385 10.599 1.00 13.69 141 GLU A CA 1
ATOM 2485 C C . GLU A 1 141 ? 8.580 -11.063 11.980 1.00 11.28 141 GLU A C 1
ATOM 2486 O O . GLU A 1 141 ? 7.384 -11.065 12.176 1.00 11.75 141 GLU A O 1
ATOM 2498 N N . MET A 1 142 ? 9.403 -10.717 12.943 1.00 11.29 142 MET A N 1
ATOM 2499 C CA A MET A 1 142 ? 8.941 -10.218 14.250 0.64 11.24 142 MET A CA 1
ATOM 2500 C CA B MET A 1 142 ? 8.942 -10.226 14.246 0.36 11.67 142 MET A CA 1
ATOM 2501 C C . MET A 1 142 ? 8.539 -8.769 14.174 1.00 9.35 142 MET A C 1
ATOM 2502 O O . MET A 1 142 ? 9.294 -7.957 13.658 1.00 9.52 142 MET A O 1
ATOM 2527 N N . LEU A 1 143 ? 7.366 -8.459 14.740 1.00 8.62 143 LEU A N 1
ATOM 2528 C CA . LEU A 1 143 ? 6.924 -7.075 14.834 1.00 8.33 143 LEU A CA 1
ATOM 2529 C C . LEU A 1 143 ? 7.991 -6.184 15.496 1.00 8.82 143 LEU A C 1
ATOM 2530 O O . LEU A 1 143 ? 8.273 -5.086 15.024 1.00 9.60 143 LEU A O 1
ATOM 2546 N N . ARG A 1 144 ? 8.542 -6.669 16.605 1.00 10.60 144 ARG A N 1
ATOM 2547 C CA . ARG A 1 144 ? 9.559 -5.936 17.342 1.00 13.44 144 ARG A CA 1
ATOM 2548 C C . ARG A 1 144 ? 10.732 -5.551 16.421 1.00 12.61 144 ARG A C 1
ATOM 2549 O O . ARG A 1 144 ? 11.246 -4.437 16.466 1.00 12.92 144 ARG A O 1
ATOM 2570 N N . GLN A 1 145 ? 11.128 -6.496 15.556 1.00 14.92 145 GLN A N 1
ATOM 2571 C CA A GLN A 1 145 ? 12.263 -6.295 14.658 0.74 15.80 145 GLN A CA 1
ATOM 2572 C CA B GLN A 1 145 ? 12.266 -6.290 14.661 0.26 16.25 145 GLN A CA 1
ATOM 2573 C C . GLN A 1 145 ? 11.921 -5.333 13.505 1.00 15.46 145 GLN A C 1
ATOM 2574 O O . GLN A 1 145 ? 12.743 -4.488 13.111 1.00 16.75 145 GLN A O 1
ATOM 2599 N N . ILE A 1 146 ? 10.687 -5.410 12.977 1.00 14.45 146 ILE A N 1
ATOM 2600 C CA . ILE A 1 146 ? 10.260 -4.445 11.946 1.00 14.59 146 ILE A CA 1
ATOM 2601 C C . ILE A 1 146 ? 10.321 -2.994 12.468 1.00 12.65 146 ILE A C 1
ATOM 2602 O O . ILE A 1 146 ? 10.816 -2.059 11.805 1.00 12.88 146 ILE A O 1
ATOM 2618 N N . LEU A 1 147 ? 9.800 -2.797 13.684 1.00 12.59 147 LEU A N 1
ATOM 2619 C CA . LEU A 1 147 ? 9.858 -1.480 14.303 1.00 13.12 147 LEU A CA 1
ATOM 2620 C C . LEU A 1 147 ? 11.299 -0.983 14.441 1.00 13.59 147 LEU A C 1
ATOM 2621 O O . LEU A 1 147 ? 11.622 0.181 14.184 1.00 14.33 147 LEU A O 1
ATOM 2637 N N . HIS A 1 148 ? 12.200 -1.879 14.814 1.00 15.65 148 HIS A N 1
ATOM 2638 C CA A HIS A 1 148 ? 13.599 -1.492 14.944 0.60 15.70 148 HIS A CA 1
ATOM 2639 C CA B HIS A 1 148 ? 13.601 -1.500 14.941 0.40 15.72 148 HIS A CA 1
ATOM 2640 C C . HIS A 1 148 ? 14.209 -1.140 13.594 1.00 17.94 148 HIS A C 1
ATOM 2641 O O . HIS A 1 148 ? 14.928 -0.122 13.463 1.00 20.32 148 HIS A O 1
ATOM 2664 N N . THR A 1 149 ? 13.947 -1.959 12.592 1.00 20.74 149 THR A N 1
ATOM 2665 C CA . THR A 1 149 ? 14.534 -1.726 11.287 1.00 23.75 149 THR A CA 1
ATOM 2666 C C . THR A 1 149 ? 14.083 -0.387 10.732 1.00 18.96 149 THR A C 1
ATOM 2667 O O . THR A 1 149 ? 14.899 0.397 10.276 1.00 18.95 149 THR A O 1
ATOM 2678 N N . ARG A 1 150 ? 12.771 -0.144 10.777 1.00 17.91 150 ARG A N 1
ATOM 2679 C CA . ARG A 1 150 ? 12.215 1.047 10.160 1.00 16.95 150 ARG A CA 1
ATOM 2680 C C . ARG A 1 150 ? 12.415 2.288 11.011 1.00 15.20 150 ARG A C 1
ATOM 2681 O O . ARG A 1 150 ? 12.449 3.391 10.486 1.00 14.99 150 ARG A O 1
ATOM 2702 N N . ALA A 1 151 ? 12.533 2.112 12.319 1.00 16.62 151 ALA A N 1
ATOM 2703 C CA . ALA A 1 151 ? 12.812 3.233 13.228 1.00 19.47 151 ALA A CA 1
ATOM 2704 C C . ALA A 1 151 ? 11.792 4.360 13.074 1.00 14.86 151 ALA A C 1
ATOM 2705 O O . ALA A 1 151 ? 12.150 5.543 13.058 1.00 14.66 151 ALA A O 1
ATOM 2712 N N . PHE A 1 152 ? 10.517 3.981 12.964 1.00 14.34 152 PHE A N 1
ATOM 2713 C CA . PHE A 1 152 ? 9.444 4.970 12.849 1.00 14.30 152 PHE A CA 1
ATOM 2714 C C . PHE A 1 152 ? 9.380 5.765 14.141 1.00 14.12 152 PHE A C 1
ATOM 2715 O O . PHE A 1 152 ? 9.504 5.192 15.229 1.00 16.40 152 PHE A O 1
ATOM 2732 N N . ASP A 1 153 ? 9.102 7.055 14.027 1.00 14.11 153 ASP A N 1
ATOM 2733 C CA . ASP A 1 153 ? 8.912 7.909 15.186 1.00 15.49 153 ASP A CA 1
ATOM 2734 C C . ASP A 1 153 ? 7.898 7.294 16.141 1.00 13.21 153 ASP A C 1
ATOM 2735 O O . ASP A 1 153 ? 6.853 6.795 15.725 1.00 12.59 153 ASP A O 1
ATOM 2744 N N . LYS A 1 154 ? 8.194 7.409 17.429 1.00 13.82 154 LYS A N 1
ATOM 2745 C CA . LYS A 1 154 ? 7.204 7.023 18.452 1.00 16.18 154 LYS A CA 1
ATOM 2746 C C . LYS A 1 154 ? 6.025 7.995 18.401 1.00 10.65 154 LYS A C 1
ATOM 2747 O O . LYS A 1 154 ? 6.134 9.123 17.926 1.00 11.33 154 LYS A O 1
ATOM 2766 N N . LEU A 1 155 ? 4.874 7.519 18.843 1.00 8.49 155 LEU A N 1
ATOM 2767 C CA . LEU A 1 155 ? 3.646 8.265 18.774 1.00 8.03 155 LEU A CA 1
ATOM 2768 C C . LEU A 1 155 ? 3.380 9.069 20.040 1.00 8.17 155 LEU A C 1
ATOM 2769 O O . LEU A 1 155 ? 3.896 8.774 21.108 1.00 9.90 155 LEU A O 1
ATOM 2785 N N . ASN A 1 156 ? 2.568 10.109 19.892 1.00 8.20 156 ASN A N 1
ATOM 2786 C CA . ASN A 1 156 ? 2.093 10.908 21.009 1.00 8.23 156 ASN A CA 1
ATOM 2787 C C . ASN A 1 156 ? 0.708 10.449 21.443 1.00 7.17 156 ASN A C 1
ATOM 2788 O O . ASN A 1 156 ? -0.142 10.156 20.586 1.00 7.37 156 ASN A O 1
ATOM 2799 N N . LYS A 1 157 ? 0.439 10.397 22.742 1.00 7.30 157 LYS A N 1
ATOM 2800 C CA . LYS A 1 157 ? -0.896 10.064 23.225 1.00 7.26 157 LYS A CA 1
ATOM 2801 C C . LYS A 1 157 ? -1.898 11.126 22.851 1.00 7.13 157 LYS A C 1
ATOM 2802 O O . LYS A 1 157 ? -1.589 12.322 22.840 1.00 8.40 157 LYS A O 1
ATOM 2821 N N . TRP A 1 158 ? -3.116 10.686 22.571 1.00 6.80 158 TRP A N 1
ATOM 2822 C CA . TRP A 1 158 ? -4.244 11.569 22.320 1.00 7.35 158 TRP A CA 1
ATOM 2823 C C . TRP A 1 158 ? -4.525 12.440 23.540 1.00 8.76 158 TRP A C 1
ATOM 2824 O O . TRP A 1 158 ? -4.785 13.634 23.376 1.00 10.07 158 TRP A O 1
#

Radius of gyration: 14.63 Å; Cα contacts (8 Å, |Δi|>4): 347; chains: 1; bounding box: 38×37×29 Å

Secondary structure (DSSP, 8-state):
-EEEEEEEE-SS-HHHHHHHHHHHHHTSTTEEEEEE---EEE--SS-SSSPPEEEEEEEEEE-S-HHHHHHHHHHHHHHTT----SSTT---S-EEEEEEETT--EE-SS-EES-TTGGG-HHHHHHHHHH-TT-B-TTS-BHHHHHHHH-PPPPEE-

Solvent-accessible surface area: 7951 Å² total; per-residue (Å²): 70,42,0,37,0,7,0,5,0,2,62,64,62,20,74,122,25,0,73,45,0,24,153,26,0,35,99,8,65,114,20,100,58,86,55,61,9,32,51,19,96,6,99,15,84,23,43,130,119,20,70,59,26,0,9,2,0,0,4,0,52,3,86,19,56,18,67,72,0,16,64,22,0,51,128,9,10,125,134,26,44,32,107,176,98,115,66,158,83,4,17,28,17,0,25,7,30,9,0,3,6,23,104,72,97,18,116,70,191,123,12,63,1,30,22,128,22,0,56,78,18,12,42,4,0,43,0,0,51,79,21,11,54,125,20,76,3,33,95,53,73,72,0,71,112,11,6,135,105,114,79,41,126,165,42,109,126,88

Organism: Escherichia coli (strain K12) (NCBI:txid83333)

InterPro domains:
  IPR000550 7,8-Dihydro-6-hydroxymethylpterin-pyrophosphokinase, HPPK [PF01288] (5-134)
  IPR000550 7,8-Dihydro-6-hydroxymethylpterin-pyrophosphokinase, HPPK [PS00794] (89-100)
  IPR000550 7,8-Dihydro-6-hydroxymethylpterin-pyrophosphokinase, HPPK [TIGR01498] (4-134)
  IPR000550 7,8-Dihydro-6-hydroxymethylpterin-pyrophosphokinase, HPPK [cd00483] (4-132)
  IPR035907 7,8-Dihydro-6-hydroxymethylpterin-pyrophosphokinase HPPK superfamily [G3DSA:3.30.70.560] (2-159)
  IPR035907 7,8-Dihydro-6-hydroxymethylpterin-pyrophosphokinase HPPK superfamily [SSF55083] (1-150)

Foldseek 3Di:
DKWKKKKKAFDDPQVVLVVLLQVLLCVDPQKHWDDKFFWFWAQQPDDRPTGTMTMIMTIMDGPDDPVSVVVSSVVSQVVQPFDDDDDPSDGGRMDIGGQADDQDADDDPVDGPNPPCQLVDCSNLVNVCRGCVQDAHNVGHHSVVSCVVVVDDDTHGD